Protein AF-A0A087D5N9-F1 (afdb_monomer_lite)

Structure (mmCIF, N/CA/C/O backbone):
data_AF-A0A087D5N9-F1
#
_entry.id   AF-A0A087D5N9-F1
#
loop_
_atom_site.group_PDB
_atom_site.id
_atom_site.type_symbol
_atom_site.label_atom_id
_atom_site.label_alt_id
_atom_site.label_comp_id
_atom_site.label_asym_id
_atom_site.label_entity_id
_atom_site.label_seq_id
_atom_site.pdbx_PDB_ins_code
_atom_site.Cartn_x
_atom_site.Cartn_y
_atom_site.Cartn_z
_atom_site.occupancy
_atom_site.B_iso_or_equiv
_atom_site.auth_seq_id
_atom_site.auth_comp_id
_atom_site.auth_asym_id
_atom_site.auth_atom_id
_atom_site.pdbx_PDB_model_num
ATOM 1 N N . MET A 1 1 ? -6.178 3.816 -23.932 1.00 36.22 1 MET A N 1
ATOM 2 C CA . MET A 1 1 ? -7.067 3.544 -22.787 1.00 36.22 1 MET A CA 1
ATOM 3 C C . MET A 1 1 ? -6.197 2.802 -21.803 1.00 36.22 1 MET A C 1
ATOM 5 O O . MET A 1 1 ? -5.592 1.831 -22.223 1.00 36.22 1 MET A O 1
ATOM 9 N N . LYS A 1 2 ? -5.957 3.367 -20.616 1.00 49.75 2 LYS A N 1
ATOM 10 C CA . LYS A 1 2 ? -5.198 2.691 -19.561 1.00 49.75 2 LYS A CA 1
ATOM 11 C C . LYS A 1 2 ? -6.262 1.937 -18.768 1.00 49.75 2 LYS A C 1
ATOM 13 O O . LYS A 1 2 ? -7.139 2.582 -18.196 1.00 49.75 2 LYS A O 1
ATOM 18 N N . ASP A 1 3 ? -6.325 0.629 -18.968 1.00 40.97 3 ASP A N 1
ATOM 19 C CA . ASP A 1 3 ? -7.389 -0.222 -18.446 1.00 40.97 3 ASP A CA 1
ATOM 20 C C . ASP A 1 3 ? -7.362 -0.211 -16.910 1.00 40.97 3 ASP A C 1
ATOM 22 O O . ASP A 1 3 ? -6.339 -0.503 -16.310 1.00 40.97 3 ASP A O 1
ATOM 26 N N . ALA A 1 4 ? -8.490 0.213 -16.330 1.00 48.97 4 ALA A N 1
ATOM 27 C CA . ALA A 1 4 ? -8.903 0.138 -14.926 1.00 48.97 4 ALA A CA 1
ATOM 28 C C . ALA A 1 4 ? -7.821 0.354 -13.843 1.00 48.97 4 ALA A C 1
ATOM 30 O O . ALA A 1 4 ? -7.164 -0.586 -13.408 1.00 48.97 4 ALA A O 1
ATOM 31 N N . ASP A 1 5 ? -7.760 1.593 -13.340 1.00 68.62 5 ASP A N 1
ATOM 32 C CA . ASP A 1 5 ? -7.255 1.971 -12.010 1.00 68.62 5 ASP A CA 1
ATOM 33 C C . ASP A 1 5 ? -7.629 0.882 -10.985 1.00 68.62 5 ASP A C 1
ATOM 35 O O . ASP A 1 5 ? -8.815 0.632 -10.744 1.00 68.62 5 ASP A O 1
ATOM 39 N N . PHE A 1 6 ? -6.642 0.136 -10.480 1.00 81.94 6 PHE A N 1
ATOM 40 C CA . PHE A 1 6 ? -6.904 -0.880 -9.469 1.00 81.94 6 PHE A CA 1
ATOM 41 C C . PHE A 1 6 ? -7.425 -0.201 -8.208 1.00 81.94 6 PHE A C 1
ATOM 43 O O . PHE A 1 6 ? -6.708 0.553 -7.556 1.00 81.94 6 PHE A O 1
ATOM 50 N N . ASP A 1 7 ? -8.665 -0.503 -7.842 1.00 86.62 7 ASP A N 1
ATOM 51 C CA . ASP A 1 7 ? -9.243 0.041 -6.626 1.00 86.62 7 ASP A CA 1
ATOM 52 C C . ASP A 1 7 ? -8.871 -0.826 -5.417 1.00 86.62 7 ASP A C 1
ATOM 54 O O . ASP A 1 7 ? -9.483 -1.869 -5.158 1.00 86.62 7 ASP A O 1
ATOM 58 N N . ILE A 1 8 ? -7.881 -0.365 -4.647 1.00 88.25 8 ILE A N 1
ATOM 59 C CA . ILE A 1 8 ? -7.439 -1.003 -3.399 1.00 88.25 8 ILE A CA 1
ATOM 60 C C . ILE A 1 8 ? -8.575 -1.145 -2.373 1.00 88.25 8 ILE A C 1
ATOM 62 O O . ILE A 1 8 ? -8.521 -2.029 -1.520 1.00 88.25 8 ILE A O 1
ATOM 66 N N . SER A 1 9 ? -9.639 -0.332 -2.460 1.00 88.06 9 SER A N 1
ATOM 67 C CA . SER A 1 9 ? -10.782 -0.435 -1.544 1.00 88.06 9 SER A CA 1
ATOM 68 C C . SER A 1 9 ? -11.509 -1.780 -1.644 1.00 88.06 9 SER A C 1
ATOM 70 O O . SER A 1 9 ? -12.128 -2.221 -0.677 1.00 88.06 9 SER A O 1
ATOM 72 N N . THR A 1 10 ? -11.357 -2.482 -2.772 1.00 88.81 10 THR A N 1
ATOM 73 C CA . THR A 1 10 ? -11.888 -3.837 -2.972 1.00 88.81 10 THR A CA 1
ATOM 74 C C . THR A 1 10 ? -11.212 -4.899 -2.101 1.00 88.81 10 THR A C 1
ATOM 76 O O . THR A 1 10 ? -11.769 -5.983 -1.939 1.00 88.81 10 THR A O 1
ATOM 79 N N . LEU A 1 11 ? -10.048 -4.595 -1.514 1.00 88.50 11 LEU A N 1
ATOM 80 C CA . LEU A 1 11 ? -9.295 -5.493 -0.631 1.00 88.50 11 LEU A CA 1
ATOM 81 C C . LEU A 1 11 ? -9.602 -5.312 0.865 1.00 88.50 11 LEU A C 1
ATOM 83 O O . LEU A 1 11 ? -9.014 -6.017 1.692 1.00 88.50 11 LEU A O 1
ATOM 87 N N . LEU A 1 12 ? -10.461 -4.355 1.227 1.00 88.75 12 LEU A N 1
ATOM 88 C CA . LEU A 1 12 ? -10.776 -4.053 2.622 1.00 88.75 12 LEU A CA 1
ATOM 89 C C . LEU A 1 12 ? -11.688 -5.116 3.242 1.00 88.75 12 LEU A C 1
ATOM 91 O O . LEU A 1 12 ? -12.748 -5.443 2.705 1.00 88.75 12 LEU A O 1
ATOM 95 N N . TYR A 1 13 ? -11.318 -5.577 4.434 1.00 87.00 13 TYR A N 1
ATOM 96 C CA . TYR A 1 13 ? -12.204 -6.298 5.340 1.00 87.00 13 TYR A CA 1
ATOM 97 C C . TYR A 1 13 ? -12.930 -5.347 6.300 1.00 87.00 13 TYR A C 1
ATOM 99 O O . TYR A 1 13 ? -12.611 -4.162 6.434 1.00 87.00 13 TYR A O 1
ATOM 107 N N . GLU A 1 14 ? -13.949 -5.876 6.983 1.00 83.38 14 GLU A N 1
ATOM 108 C CA . GLU A 1 14 ? -14.737 -5.114 7.951 1.00 83.38 14 GLU A CA 1
ATOM 109 C C . GLU A 1 14 ? -13.843 -4.554 9.070 1.00 83.38 14 GLU A C 1
ATOM 111 O O . GLU A 1 14 ? -13.179 -5.300 9.788 1.00 83.38 14 GLU A O 1
ATOM 116 N N . GLY A 1 15 ? -13.851 -3.227 9.222 1.00 83.81 15 GLY A N 1
ATOM 117 C CA . GLY A 1 15 ? -13.075 -2.521 10.244 1.00 83.81 15 GLY A CA 1
ATOM 118 C C . GLY A 1 15 ? -11.667 -2.097 9.822 1.00 83.81 15 GLY A C 1
ATOM 119 O O . GLY A 1 15 ? -10.965 -1.509 10.640 1.00 83.81 15 GLY A O 1
ATOM 120 N N . GLU A 1 16 ? -11.256 -2.345 8.578 1.00 89.50 16 GLU A N 1
ATOM 121 C CA . GLU A 1 16 ? -9.981 -1.864 8.036 1.00 89.50 16 GLU A CA 1
ATOM 122 C C . GLU A 1 16 ? -10.107 -0.485 7.375 1.00 89.50 16 GLU A C 1
ATOM 124 O O . GLU A 1 16 ? -11.195 -0.019 7.026 1.00 89.50 16 GLU A O 1
ATOM 129 N N . ALA A 1 17 ? -8.966 0.178 7.203 1.00 89.69 17 ALA A N 1
ATOM 130 C CA . ALA A 1 17 ? -8.850 1.472 6.551 1.00 89.69 17 ALA A CA 1
ATOM 131 C C . ALA A 1 17 ? -7.730 1.456 5.506 1.00 89.69 17 ALA A C 1
ATOM 133 O O . ALA A 1 17 ? -6.821 0.630 5.544 1.00 89.69 17 ALA A O 1
ATOM 134 N N . ILE A 1 18 ? -7.784 2.400 4.572 1.00 91.81 18 ILE A N 1
ATOM 135 C CA . ILE A 1 18 ? -6.686 2.652 3.635 1.00 91.81 18 ILE A CA 1
ATOM 136 C C . ILE A 1 18 ? -5.782 3.703 4.267 1.00 91.81 18 ILE A C 1
ATOM 138 O O . ILE A 1 18 ? -6.280 4.698 4.786 1.00 91.81 18 ILE A O 1
ATOM 142 N N . ALA A 1 19 ? -4.472 3.524 4.201 1.00 91.75 19 ALA A N 1
ATOM 143 C CA . ALA A 1 19 ? -3.507 4.561 4.521 1.00 91.75 19 ALA A CA 1
ATOM 144 C C . ALA A 1 19 ? -2.790 5.027 3.261 1.00 91.75 19 ALA A C 1
ATOM 146 O O . ALA A 1 19 ? -2.362 4.219 2.441 1.00 91.75 19 ALA A O 1
ATOM 147 N N . ASP A 1 20 ? -2.652 6.341 3.147 1.00 91.50 20 ASP A N 1
ATOM 148 C CA . ASP A 1 20 ? -1.904 7.013 2.100 1.00 91.50 20 ASP A CA 1
ATOM 149 C C . ASP A 1 20 ? -0.503 7.346 2.639 1.00 91.50 20 ASP A C 1
ATOM 151 O O . ASP A 1 20 ? -0.359 7.940 3.714 1.00 91.50 20 ASP A O 1
ATOM 155 N N . TYR A 1 21 ? 0.548 6.977 1.911 1.00 89.88 21 TYR A N 1
ATOM 156 C CA . TYR A 1 21 ? 1.932 7.211 2.315 1.00 89.88 21 TYR A CA 1
ATOM 157 C C . TYR A 1 21 ? 2.816 7.673 1.160 1.00 89.88 21 TYR A C 1
ATOM 159 O O . TYR A 1 21 ? 2.509 7.492 -0.016 1.00 89.88 21 TYR A O 1
ATOM 167 N N . THR A 1 22 ? 3.938 8.305 1.499 1.00 88.00 22 THR A N 1
ATOM 168 C CA . THR A 1 22 ? 4.900 8.835 0.522 1.00 88.00 22 THR A CA 1
ATOM 169 C C . THR A 1 22 ? 6.286 8.265 0.769 1.00 88.00 22 THR A C 1
ATOM 171 O O . THR A 1 22 ? 6.705 8.130 1.919 1.00 88.00 22 THR A O 1
ATOM 174 N N . LEU A 1 23 ? 7.033 7.969 -0.294 1.00 84.25 23 LEU A N 1
ATOM 175 C CA . LEU A 1 23 ? 8.400 7.445 -0.207 1.00 84.25 23 LEU A CA 1
ATOM 176 C C . LEU A 1 23 ? 9.444 8.550 -0.419 1.00 84.25 23 LEU A C 1
ATOM 178 O O . LEU A 1 23 ? 9.178 9.567 -1.060 1.00 84.25 23 LEU A O 1
ATOM 182 N N . THR A 1 24 ? 10.644 8.367 0.130 1.00 78.75 24 THR A N 1
ATOM 183 C CA . THR A 1 24 ? 11.812 9.189 -0.200 1.00 78.75 24 THR A CA 1
ATOM 184 C C . THR A 1 24 ? 12.274 8.897 -1.624 1.00 78.75 24 THR A C 1
ATOM 186 O O . THR A 1 24 ? 12.411 7.733 -1.989 1.00 78.75 24 THR A O 1
ATOM 189 N N . GLY A 1 25 ? 12.644 9.942 -2.365 1.00 65.31 25 GLY A N 1
ATOM 190 C CA . GLY A 1 25 ? 13.211 9.825 -3.711 1.00 65.31 25 GLY A CA 1
ATOM 191 C C . GLY A 1 25 ? 12.226 10.277 -4.788 1.00 65.31 25 GLY A C 1
ATOM 192 O O . GLY A 1 25 ? 11.039 9.999 -4.718 1.00 65.31 25 GLY A O 1
ATOM 193 N N . MET A 1 26 ? 12.717 11.030 -5.777 1.00 53.66 26 MET A N 1
ATOM 194 C CA . MET A 1 26 ? 11.910 11.514 -6.913 1.00 53.66 26 MET A CA 1
ATOM 195 C C . MET A 1 26 ? 11.940 10.561 -8.123 1.00 53.66 26 MET A C 1
ATOM 197 O O . MET A 1 26 ? 11.297 10.839 -9.132 1.00 53.66 26 MET A O 1
ATOM 201 N N . GLY A 1 27 ? 12.731 9.483 -8.060 1.00 49.84 27 GLY A N 1
ATOM 202 C CA . GLY A 1 27 ? 13.115 8.684 -9.231 1.00 49.84 27 GLY A CA 1
ATOM 203 C C . GLY A 1 27 ? 12.109 7.617 -9.662 1.00 49.84 27 GLY A C 1
ATOM 204 O O . GLY A 1 27 ? 12.103 7.234 -10.827 1.00 49.84 27 GLY A O 1
ATOM 205 N N . THR A 1 28 ? 11.241 7.162 -8.758 1.00 54.84 28 THR A N 1
ATOM 206 C CA . THR A 1 28 ? 10.391 5.980 -8.970 1.00 54.84 28 THR A CA 1
ATOM 207 C C . THR A 1 28 ? 8.936 6.245 -8.630 1.00 54.84 28 THR A C 1
ATOM 209 O O . THR A 1 28 ? 8.217 5.317 -8.309 1.00 54.84 28 THR A O 1
ATOM 212 N N . ASN A 1 29 ? 8.453 7.488 -8.714 1.00 57.94 29 ASN A N 1
ATOM 213 C CA . ASN A 1 29 ? 7.061 7.784 -8.360 1.00 57.94 29 ASN A CA 1
ATOM 214 C C . ASN A 1 29 ? 6.024 7.061 -9.247 1.00 57.94 29 ASN A C 1
ATOM 216 O O . ASN A 1 29 ? 4.851 7.319 -9.065 1.00 57.94 29 ASN A O 1
ATOM 220 N N . TRP A 1 30 ? 6.422 6.236 -10.233 1.00 61.97 30 TRP A N 1
ATOM 221 C CA . TRP A 1 30 ? 5.581 5.373 -11.091 1.00 61.97 30 TRP A CA 1
ATOM 222 C C . TRP A 1 30 ? 4.238 5.986 -11.552 1.00 61.97 30 TRP A C 1
ATOM 224 O O . TRP A 1 30 ? 3.285 5.281 -11.858 1.00 61.97 30 TRP A O 1
ATOM 234 N N . GLY A 1 31 ? 4.157 7.318 -11.650 1.00 53.06 31 GLY A N 1
ATOM 235 C CA . GLY A 1 31 ? 2.935 8.057 -11.979 1.00 53.06 31 GLY A CA 1
ATOM 236 C C . GLY A 1 31 ? 2.083 8.558 -10.799 1.00 53.06 31 GLY A C 1
ATOM 237 O O . GLY A 1 31 ? 1.209 9.385 -11.055 1.00 53.06 31 GLY A O 1
ATOM 238 N N . SER A 1 32 ? 2.346 8.169 -9.546 1.00 58.28 32 SER A N 1
ATOM 239 C CA . SER A 1 32 ? 1.655 8.658 -8.345 1.00 58.28 32 SER A CA 1
ATOM 240 C C . SER A 1 32 ? 2.604 9.273 -7.296 1.00 58.28 32 SER A C 1
ATOM 242 O O . SER A 1 32 ? 3.570 8.648 -6.867 1.00 58.28 32 SER A O 1
ATOM 244 N N . PRO A 1 33 ? 2.344 10.504 -6.814 1.00 70.38 33 PRO A N 1
ATOM 245 C CA . PRO A 1 33 ? 3.103 11.090 -5.707 1.00 70.38 33 PRO A CA 1
ATOM 246 C C . PRO A 1 33 ? 2.771 10.462 -4.341 1.00 70.38 33 PRO A C 1
ATOM 248 O O . PRO A 1 33 ? 3.424 10.800 -3.355 1.00 70.38 33 PRO A O 1
ATOM 251 N N . VAL A 1 34 ? 1.737 9.615 -4.272 1.00 84.62 34 VAL A N 1
ATOM 252 C CA . VAL A 1 34 ? 1.192 9.018 -3.047 1.00 84.62 34 VAL A CA 1
ATOM 253 C C . VAL A 1 34 ? 0.838 7.556 -3.316 1.00 84.62 34 VAL A C 1
ATOM 255 O O . VAL A 1 34 ? 0.152 7.255 -4.291 1.00 84.62 34 VAL A O 1
ATOM 258 N N . TYR A 1 35 ? 1.280 6.672 -2.432 1.00 88.88 35 TYR A N 1
ATOM 259 C CA . TYR A 1 35 ? 1.004 5.240 -2.458 1.00 88.88 35 TYR A CA 1
ATOM 260 C C . TYR A 1 35 ? 0.030 4.855 -1.353 1.00 88.88 35 TYR A C 1
ATOM 262 O O . TYR A 1 35 ? -0.219 5.641 -0.438 1.00 88.88 35 TYR A O 1
ATOM 270 N N . GLN A 1 36 ? -0.535 3.657 -1.446 1.00 91.19 36 GLN A N 1
ATOM 271 C CA . GLN A 1 36 ? -1.642 3.222 -0.611 1.00 91.19 36 GLN A CA 1
ATOM 272 C C . GLN A 1 36 ? -1.426 1.804 -0.088 1.00 91.19 36 GLN A C 1
ATOM 274 O O . GLN A 1 36 ? -0.971 0.929 -0.818 1.00 91.19 36 GLN A O 1
ATOM 279 N N . CYS A 1 37 ? -1.799 1.560 1.166 1.00 92.69 37 CYS A N 1
ATOM 280 C CA . CYS A 1 37 ? -1.890 0.217 1.739 1.00 92.69 37 CYS A CA 1
ATOM 281 C C . CYS A 1 37 ? -3.137 0.081 2.616 1.00 92.69 37 CYS A C 1
ATOM 283 O O . CYS A 1 37 ? -3.719 1.073 3.054 1.00 92.69 37 CYS A O 1
ATOM 285 N N . VAL A 1 38 ? -3.541 -1.154 2.890 1.00 92.69 38 VAL A N 1
ATOM 286 C CA . VAL A 1 38 ? -4.582 -1.474 3.866 1.00 92.69 38 VAL A CA 1
ATOM 287 C C . VAL A 1 38 ? -3.949 -1.544 5.253 1.00 92.69 38 VAL A C 1
ATOM 289 O O . VAL A 1 38 ? -2.894 -2.143 5.431 1.00 92.69 38 VAL A O 1
ATOM 292 N N . THR A 1 39 ? -4.581 -0.921 6.242 1.00 92.50 39 THR A N 1
ATOM 293 C CA . THR A 1 39 ? -4.148 -0.928 7.641 1.00 92.50 39 THR A CA 1
ATOM 294 C C . THR A 1 39 ? -5.341 -1.062 8.584 1.00 92.50 39 THR A C 1
ATOM 296 O O . THR A 1 39 ? -6.499 -0.879 8.201 1.00 92.50 39 THR A O 1
ATOM 299 N N . GLN A 1 40 ? -5.057 -1.351 9.849 1.00 89.00 40 GLN A N 1
ATOM 300 C CA . GLN A 1 40 ? -6.045 -1.268 10.917 1.00 89.00 40 GLN A CA 1
ATOM 301 C C . GLN A 1 40 ? -6.075 0.149 11.508 1.00 89.00 40 GLN A C 1
ATOM 303 O O . GLN A 1 40 ? -5.010 0.747 11.687 1.00 89.00 40 GLN A O 1
ATOM 308 N N . PRO A 1 41 ? -7.260 0.679 11.864 1.00 84.69 41 PRO A N 1
ATOM 309 C CA . PRO A 1 41 ? -7.380 2.002 12.463 1.00 84.69 41 PRO A CA 1
ATOM 310 C C . PRO A 1 41 ? -6.539 2.146 13.738 1.00 84.69 41 PRO A C 1
ATOM 312 O O . PRO A 1 41 ? -6.739 1.408 14.707 1.00 84.69 41 PRO A O 1
ATOM 315 N N . GLY A 1 42 ? -5.619 3.111 13.754 1.00 81.94 42 GLY A N 1
ATOM 316 C CA . GLY A 1 42 ? -4.716 3.365 14.880 1.00 81.94 42 GLY A CA 1
ATOM 317 C C . GLY A 1 42 ? -3.556 2.374 15.022 1.00 81.94 42 GLY A C 1
ATOM 318 O O . GLY A 1 42 ? -2.867 2.399 16.046 1.00 81.94 42 GLY A O 1
ATOM 319 N N . SER A 1 43 ? -3.333 1.508 14.030 1.00 83.50 43 SER A N 1
ATOM 320 C CA . SER A 1 43 ? -2.165 0.628 13.993 1.00 83.50 43 SER A CA 1
ATOM 321 C C . SER A 1 43 ? -0.907 1.400 13.607 1.00 83.50 43 SER A C 1
ATOM 323 O O . SER A 1 43 ? -0.887 2.162 12.642 1.00 83.50 43 SER A O 1
ATOM 325 N N . THR A 1 44 ? 0.174 1.171 14.349 1.00 85.44 44 THR A N 1
ATOM 326 C CA . THR A 1 44 ? 1.498 1.745 14.059 1.00 85.44 44 THR A CA 1
ATOM 327 C C . THR A 1 44 ? 2.407 0.786 13.294 1.00 85.44 44 THR A C 1
ATOM 329 O O . THR A 1 44 ? 3.528 1.148 12.934 1.00 85.44 44 THR A O 1
ATOM 332 N N . ASP A 1 45 ? 1.942 -0.435 13.041 1.00 90.25 45 ASP A N 1
ATOM 333 C CA . ASP A 1 45 ? 2.707 -1.513 12.421 1.00 90.25 45 ASP A CA 1
ATOM 334 C C . ASP A 1 45 ? 2.639 -1.423 10.889 1.00 90.25 45 ASP A C 1
ATOM 336 O O . ASP A 1 45 ? 2.079 -2.276 10.203 1.00 90.25 45 ASP A O 1
ATOM 340 N N . ILE A 1 46 ? 3.235 -0.354 10.349 1.00 90.94 46 ILE A N 1
ATOM 341 C CA . ILE A 1 46 ? 3.236 -0.036 8.910 1.00 90.94 46 ILE A CA 1
ATOM 342 C C . ILE A 1 46 ? 3.836 -1.179 8.081 1.00 90.94 46 ILE A C 1
ATOM 344 O O . ILE A 1 46 ? 3.338 -1.488 7.007 1.00 90.94 46 ILE A O 1
ATOM 348 N N . HIS A 1 47 ? 4.894 -1.824 8.578 1.00 90.62 47 HIS A N 1
ATOM 349 C CA . HIS A 1 47 ? 5.550 -2.928 7.869 1.00 90.62 47 HIS A CA 1
ATOM 350 C C . HIS A 1 47 ? 4.601 -4.122 7.682 1.00 90.62 47 HIS A C 1
ATOM 352 O O . HIS A 1 47 ? 4.414 -4.577 6.558 1.00 90.62 47 HIS A O 1
ATOM 358 N N . SER A 1 48 ? 3.881 -4.513 8.739 1.00 91.94 48 SER A N 1
ATOM 359 C CA . SER A 1 48 ? 2.879 -5.581 8.660 1.00 91.94 48 SER A CA 1
ATOM 360 C C . SER A 1 48 ? 1.713 -5.208 7.739 1.00 91.94 48 SER A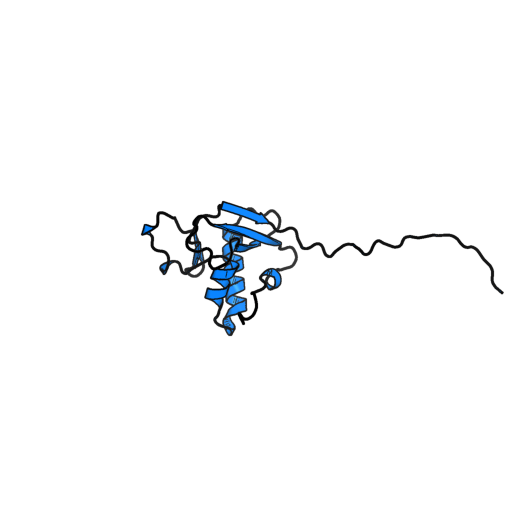 C 1
ATOM 362 O O . SER A 1 48 ? 1.264 -6.046 6.962 1.00 91.94 48 SER A O 1
ATOM 364 N N . ALA A 1 49 ? 1.258 -3.950 7.771 1.00 92.19 49 ALA A N 1
ATOM 365 C CA . ALA A 1 49 ? 0.218 -3.445 6.871 1.00 92.19 49 ALA A CA 1
ATOM 366 C C . ALA A 1 49 ? 0.627 -3.544 5.387 1.00 92.19 49 ALA A C 1
ATOM 368 O O . ALA A 1 49 ? -0.181 -3.915 4.532 1.00 92.19 49 ALA A O 1
ATOM 369 N N . LEU A 1 50 ? 1.893 -3.257 5.070 1.00 92.56 50 LEU A N 1
ATOM 370 C CA . LEU A 1 50 ? 2.424 -3.385 3.713 1.00 92.56 50 LEU A CA 1
ATOM 371 C C . LEU A 1 50 ? 2.483 -4.847 3.263 1.00 92.56 50 LEU A C 1
ATOM 373 O O . LEU A 1 50 ? 1.976 -5.160 2.191 1.00 92.56 50 LEU A O 1
ATOM 377 N N . GLU A 1 51 ? 3.045 -5.746 4.069 1.00 94.19 51 GLU A N 1
ATOM 378 C CA . GLU A 1 51 ? 3.150 -7.174 3.721 1.00 94.19 51 GLU A CA 1
ATOM 379 C C . GLU A 1 51 ? 1.773 -7.826 3.533 1.00 94.19 51 GLU A C 1
ATOM 381 O O . GLU A 1 51 ? 1.529 -8.516 2.541 1.00 94.19 51 GLU A O 1
ATOM 386 N N . GLU A 1 52 ? 0.832 -7.530 4.431 1.00 93.62 52 GLU A N 1
ATOM 387 C CA . GLU A 1 52 ? -0.560 -7.971 4.319 1.00 93.62 52 GLU A CA 1
ATOM 388 C C . GLU A 1 52 ? -1.202 -7.484 3.014 1.00 93.62 52 GLU A C 1
ATOM 390 O O . GLU A 1 52 ? -1.819 -8.264 2.284 1.00 93.62 52 GLU A O 1
ATOM 395 N N . THR A 1 53 ? -1.046 -6.196 2.693 1.00 93.50 53 THR A N 1
ATOM 396 C CA . THR A 1 53 ? -1.612 -5.615 1.468 1.00 93.50 53 THR A CA 1
ATOM 397 C C . THR A 1 53 ? -0.987 -6.239 0.221 1.00 93.50 53 THR A C 1
ATOM 399 O O . THR A 1 53 ? -1.702 -6.567 -0.726 1.00 93.50 53 THR A O 1
ATOM 402 N N . LEU A 1 54 ? 0.327 -6.465 0.237 1.00 94.25 54 LEU A N 1
ATOM 403 C CA . LEU A 1 54 ? 1.063 -7.088 -0.857 1.00 94.25 54 LEU A CA 1
ATOM 404 C C . LEU A 1 54 ? 0.515 -8.483 -1.169 1.00 94.25 54 LEU A C 1
ATOM 406 O O . LEU A 1 54 ? 0.197 -8.777 -2.322 1.00 94.25 54 LEU A O 1
ATOM 410 N N . HIS A 1 55 ? 0.336 -9.322 -0.147 1.00 93.81 55 HIS A N 1
ATOM 411 C CA . HIS A 1 55 ? -0.238 -10.656 -0.325 1.00 93.81 55 HIS A CA 1
ATOM 412 C C . HIS A 1 55 ? -1.655 -10.603 -0.905 1.00 93.81 55 HIS A C 1
ATOM 414 O O . HIS A 1 55 ? -1.974 -11.384 -1.801 1.00 93.81 55 HIS A O 1
ATOM 420 N N . ARG A 1 56 ? -2.487 -9.654 -0.460 1.00 93.19 56 ARG A N 1
ATOM 421 C CA . ARG A 1 56 ? -3.864 -9.495 -0.958 1.00 93.19 56 ARG A CA 1
ATOM 422 C C . ARG A 1 56 ? -3.922 -9.043 -2.415 1.00 93.19 56 ARG A C 1
ATOM 424 O O . ARG A 1 56 ? -4.742 -9.562 -3.166 1.00 93.19 56 ARG A O 1
ATOM 431 N N . ILE A 1 57 ? -3.065 -8.107 -2.831 1.00 92.25 57 ILE A N 1
ATOM 432 C CA . ILE A 1 57 ? -3.000 -7.667 -4.234 1.00 92.25 57 ILE A CA 1
ATOM 433 C C . ILE A 1 57 ? -2.569 -8.827 -5.132 1.00 92.25 57 ILE A C 1
ATOM 435 O O . ILE A 1 57 ? -3.194 -9.056 -6.166 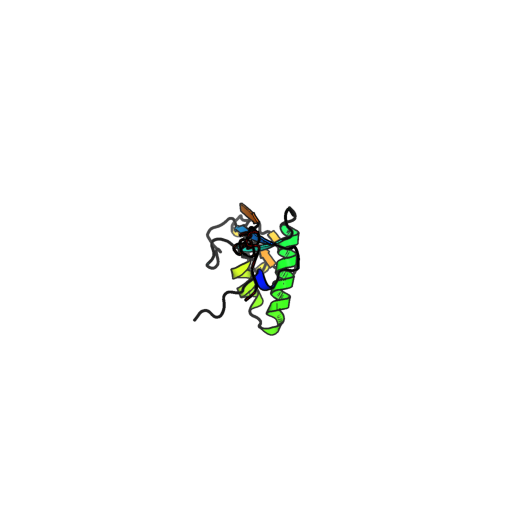1.00 92.25 57 ILE A O 1
ATOM 439 N N . ILE A 1 58 ? -1.538 -9.579 -4.735 1.00 91.88 58 ILE A N 1
ATOM 440 C CA . ILE A 1 58 ? -1.050 -10.727 -5.512 1.00 91.88 58 ILE A CA 1
ATOM 441 C C . ILE A 1 58 ? -2.131 -11.797 -5.639 1.00 91.88 58 ILE A C 1
ATOM 443 O O . ILE A 1 58 ? -2.356 -12.290 -6.741 1.00 91.88 58 ILE A O 1
ATOM 447 N N . ASP A 1 59 ? -2.824 -12.126 -4.548 1.00 92.12 59 ASP A N 1
ATOM 448 C CA . ASP A 1 59 ? -3.925 -13.092 -4.564 1.00 92.12 59 ASP A CA 1
ATOM 449 C C . ASP A 1 59 ? -5.065 -12.624 -5.486 1.00 92.12 59 ASP A C 1
ATOM 451 O O . ASP A 1 59 ? -5.496 -13.362 -6.369 1.00 92.12 59 ASP A O 1
ATOM 455 N N . ALA A 1 60 ? -5.463 -11.350 -5.392 1.00 90.00 60 ALA A N 1
ATOM 456 C CA . ALA A 1 60 ? -6.501 -10.765 -6.244 1.00 90.00 60 ALA A CA 1
ATOM 457 C C . ALA A 1 60 ? -6.108 -10.658 -7.731 1.00 90.00 60 ALA A C 1
ATOM 459 O O . ALA A 1 60 ? -6.979 -10.512 -8.593 1.00 90.00 60 ALA A O 1
ATOM 460 N N . ARG A 1 61 ? -4.808 -10.685 -8.044 1.00 89.06 61 ARG A N 1
ATOM 461 C CA . ARG A 1 61 ? -4.262 -10.564 -9.406 1.00 89.06 61 ARG A CA 1
ATOM 462 C C . ARG A 1 61 ? -3.646 -11.846 -9.950 1.00 89.06 61 ARG A C 1
ATOM 464 O O . ARG A 1 61 ? -3.136 -11.834 -11.073 1.00 89.06 61 ARG A O 1
ATOM 471 N N . ILE A 1 62 ? -3.743 -12.953 -9.215 1.00 87.69 62 ILE A N 1
ATOM 472 C CA . ILE A 1 62 ? -3.112 -14.224 -9.581 1.00 87.69 62 ILE A CA 1
ATOM 473 C C . ILE A 1 62 ? -3.575 -14.741 -10.952 1.00 87.69 62 ILE A C 1
ATOM 475 O O . ILE A 1 62 ? -2.776 -15.294 -11.705 1.00 87.69 62 ILE A O 1
ATOM 479 N N . ASP A 1 63 ? -4.841 -14.498 -11.303 1.00 87.56 63 ASP A N 1
ATOM 480 C CA . ASP A 1 63 ? -5.452 -14.947 -12.559 1.00 87.56 63 ASP A CA 1
ATOM 481 C C . ASP A 1 63 ? -5.220 -13.990 -13.741 1.00 87.56 63 ASP A C 1
ATOM 483 O O . ASP A 1 63 ? -5.409 -14.375 -14.898 1.00 87.56 63 ASP A O 1
ATOM 487 N N . THR A 1 64 ? -4.816 -12.748 -13.471 1.00 85.69 64 THR A N 1
ATOM 488 C CA . THR A 1 64 ? -4.703 -11.690 -14.488 1.00 85.69 64 THR A CA 1
ATOM 489 C C . THR A 1 64 ? -3.247 -11.446 -14.899 1.00 85.69 64 THR A C 1
ATOM 491 O O . THR A 1 64 ? -2.976 -11.147 -16.062 1.00 85.69 64 THR A O 1
ATOM 494 N N . GLY A 1 65 ? -2.295 -11.658 -13.983 1.00 83.44 65 GLY A N 1
ATOM 495 C CA . GLY A 1 65 ? -0.858 -11.580 -14.268 1.00 83.44 65 GLY A CA 1
ATOM 496 C C . GLY A 1 65 ? -0.275 -10.162 -14.339 1.00 83.44 65 GLY A C 1
ATOM 497 O O . GLY A 1 65 ? 0.889 -10.023 -14.696 1.00 83.44 65 GLY A O 1
ATOM 498 N N . ASP A 1 66 ? -1.045 -9.131 -13.981 1.00 88.62 66 ASP A N 1
ATOM 499 C CA . ASP A 1 66 ? -0.638 -7.717 -13.846 1.00 88.62 66 ASP A CA 1
ATOM 500 C C . ASP A 1 66 ? -0.268 -7.334 -12.399 1.00 88.62 66 ASP A C 1
ATOM 502 O O . ASP A 1 66 ? -0.225 -6.156 -12.051 1.00 88.62 66 ASP A O 1
ATOM 506 N N . ALA A 1 67 ? -0.021 -8.319 -11.527 1.00 89.00 67 ALA A N 1
ATOM 507 C CA . ALA A 1 67 ? 0.223 -8.082 -10.104 1.00 89.00 67 ALA A CA 1
ATOM 508 C C . ALA A 1 67 ? 1.408 -7.135 -9.856 1.00 89.00 67 ALA A C 1
ATOM 510 O O . ALA A 1 67 ? 1.281 -6.219 -9.051 1.00 89.00 67 ALA A O 1
ATOM 511 N N . ASP A 1 68 ? 2.536 -7.322 -10.552 1.00 88.50 68 ASP A N 1
ATOM 512 C CA . ASP A 1 68 ? 3.720 -6.464 -10.406 1.00 88.50 68 ASP A CA 1
ATOM 513 C C . ASP A 1 68 ? 3.428 -5.001 -10.795 1.00 88.50 68 ASP A C 1
ATOM 515 O O . ASP A 1 68 ? 3.833 -4.090 -10.074 1.00 88.50 68 ASP A O 1
ATOM 519 N N . ASP A 1 69 ? 2.690 -4.770 -11.887 1.00 87.62 69 ASP A N 1
ATOM 520 C CA . ASP A 1 69 ? 2.303 -3.423 -12.324 1.00 87.62 69 ASP A CA 1
ATOM 521 C C . ASP A 1 69 ? 1.374 -2.758 -11.297 1.00 87.62 69 ASP A C 1
ATOM 523 O O . ASP A 1 69 ? 1.623 -1.634 -10.863 1.00 87.62 69 ASP A O 1
ATOM 527 N N . VAL A 1 70 ? 0.349 -3.476 -10.829 1.00 88.88 70 VAL A N 1
ATOM 528 C CA . VAL A 1 70 ? -0.593 -2.968 -9.820 1.00 88.88 70 VAL A CA 1
ATOM 529 C C . VAL A 1 70 ? 0.098 -2.684 -8.492 1.00 88.88 70 VAL A C 1
ATOM 531 O O . VAL A 1 70 ? -0.193 -1.674 -7.851 1.00 88.88 70 VAL A O 1
ATOM 534 N N . LEU A 1 71 ? 1.022 -3.545 -8.075 1.00 89.44 71 LEU A N 1
ATOM 535 C CA . LEU A 1 71 ? 1.828 -3.359 -6.873 1.00 89.44 71 LEU A CA 1
ATOM 536 C C . LEU A 1 71 ? 2.704 -2.104 -6.975 1.00 89.44 71 LEU A C 1
ATOM 538 O O . LEU A 1 71 ? 2.737 -1.300 -6.038 1.00 89.44 71 LEU A O 1
ATOM 542 N N . ALA A 1 72 ? 3.370 -1.899 -8.112 1.00 87.19 72 ALA A N 1
ATOM 543 C CA . ALA A 1 72 ? 4.187 -0.715 -8.347 1.00 87.19 72 ALA A CA 1
ATOM 544 C C . ALA A 1 72 ? 3.344 0.570 -8.381 1.00 87.19 72 ALA A C 1
ATOM 546 O O . ALA A 1 72 ? 3.739 1.578 -7.796 1.00 87.19 72 ALA A O 1
ATOM 547 N N . GLU A 1 73 ? 2.167 0.542 -9.007 1.00 85.94 73 GLU A N 1
ATOM 548 C CA . GLU A 1 73 ? 1.287 1.712 -9.109 1.00 85.94 73 GLU A CA 1
ATOM 549 C C . GLU A 1 73 ? 0.570 2.039 -7.791 1.00 85.94 73 GLU A C 1
ATOM 551 O O . GLU A 1 73 ? 0.438 3.208 -7.433 1.00 85.94 73 GLU A O 1
ATOM 556 N N . THR A 1 74 ? 0.138 1.017 -7.051 1.00 88.19 74 THR A N 1
ATOM 557 C CA . THR A 1 74 ? -0.655 1.185 -5.824 1.00 88.19 74 THR A CA 1
ATOM 558 C C . THR A 1 74 ? 0.238 1.427 -4.616 1.00 88.19 74 THR A C 1
ATOM 560 O O . THR A 1 74 ? 0.006 2.357 -3.849 1.00 88.19 74 THR A O 1
ATOM 563 N N . MET A 1 75 ? 1.272 0.602 -4.440 1.00 89.31 75 MET A N 1
ATOM 564 C CA . MET A 1 75 ? 2.112 0.589 -3.239 1.00 89.31 75 MET A CA 1
ATOM 565 C C . MET A 1 75 ? 3.516 1.162 -3.472 1.00 89.31 75 MET A C 1
ATOM 567 O O . MET A 1 75 ? 4.255 1.402 -2.514 1.00 89.31 75 MET A O 1
ATOM 571 N N . GLY A 1 76 ? 3.935 1.349 -4.724 1.00 87.50 76 GLY A N 1
ATOM 572 C CA . GLY A 1 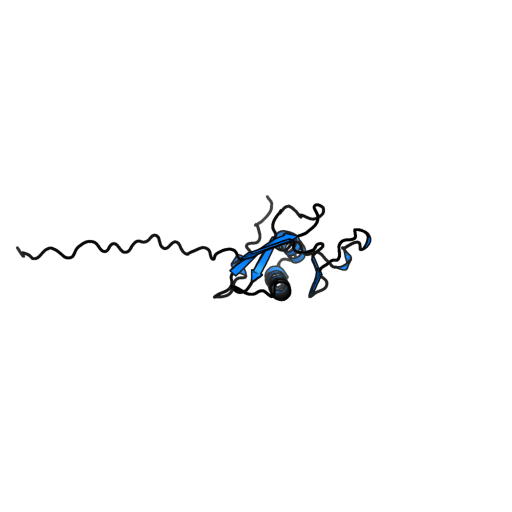76 ? 5.306 1.766 -5.023 1.00 87.50 76 GLY A CA 1
ATOM 573 C C . GLY A 1 76 ? 6.347 0.692 -4.716 1.00 87.50 76 GLY A C 1
ATOM 574 O O . GLY A 1 76 ? 7.526 1.018 -4.578 1.00 87.50 76 GLY A O 1
ATOM 575 N N . VAL A 1 77 ? 5.933 -0.573 -4.572 1.00 88.88 77 VAL A N 1
ATOM 576 C CA . VAL A 1 77 ? 6.853 -1.694 -4.341 1.00 88.88 77 VAL A CA 1
ATOM 577 C C . VAL A 1 77 ? 7.420 -2.184 -5.668 1.00 88.88 77 VAL A C 1
ATOM 579 O O . VAL A 1 77 ? 6.747 -2.177 -6.696 1.00 88.88 77 VAL A O 1
ATOM 582 N N . VAL A 1 78 ? 8.670 -2.628 -5.644 1.00 87.75 78 VAL A N 1
ATOM 583 C CA . VAL A 1 78 ? 9.362 -3.204 -6.802 1.00 87.75 78 VAL A CA 1
ATOM 584 C C . VAL A 1 78 ? 10.025 -4.514 -6.397 1.00 87.75 78 VAL A C 1
ATOM 586 O O . VAL A 1 78 ? 10.114 -4.830 -5.211 1.00 87.75 78 VAL A O 1
ATOM 589 N N . ARG A 1 79 ? 10.510 -5.298 -7.361 1.00 89.00 79 ARG A N 1
ATOM 590 C CA . ARG A 1 79 ? 11.314 -6.487 -7.047 1.00 89.00 79 ARG A CA 1
ATOM 591 C C . ARG A 1 79 ? 12.604 -6.067 -6.350 1.00 89.00 79 ARG A C 1
ATOM 593 O O . ARG A 1 79 ? 13.293 -5.181 -6.852 1.00 89.00 79 ARG A O 1
ATOM 600 N N . ALA A 1 80 ? 12.952 -6.717 -5.244 1.00 85.19 80 ALA A N 1
ATOM 601 C CA . ALA A 1 80 ? 14.161 -6.403 -4.484 1.00 85.19 80 ALA A CA 1
ATOM 602 C C . ALA A 1 80 ? 15.422 -6.486 -5.367 1.00 85.19 80 ALA A C 1
ATOM 604 O O . ALA A 1 80 ? 16.273 -5.605 -5.313 1.00 85.19 80 ALA A O 1
ATOM 605 N N . ASP A 1 81 ? 15.480 -7.464 -6.278 1.00 83.75 81 ASP A N 1
ATOM 606 C CA . ASP A 1 81 ? 16.572 -7.625 -7.251 1.00 83.75 81 ASP A CA 1
ATOM 607 C C . ASP A 1 81 ? 16.680 -6.494 -8.291 1.00 83.75 81 ASP A C 1
ATOM 609 O O . ASP A 1 81 ? 17.681 -6.405 -8.999 1.00 83.75 81 ASP A O 1
ATOM 613 N N . SER A 1 82 ? 15.652 -5.650 -8.428 1.00 79.81 82 SER A N 1
ATOM 614 C CA . SER A 1 82 ? 15.652 -4.507 -9.355 1.00 79.81 82 SER A CA 1
ATOM 615 C C . SER A 1 82 ? 16.185 -3.214 -8.735 1.00 79.81 82 SER A C 1
ATOM 617 O O . SER A 1 82 ? 16.360 -2.229 -9.449 1.00 79.81 82 SER A O 1
ATOM 619 N N . ILE A 1 83 ? 16.434 -3.200 -7.422 1.00 76.06 83 ILE A N 1
ATOM 620 C CA . ILE A 1 83 ? 16.927 -2.023 -6.710 1.00 76.06 83 ILE A CA 1
ATOM 621 C C . ILE A 1 83 ? 18.454 -2.028 -6.750 1.00 76.06 83 ILE A C 1
ATOM 623 O O . ILE A 1 83 ? 19.110 -2.857 -6.118 1.00 76.06 83 ILE A O 1
ATOM 627 N N . ASP A 1 84 ? 19.031 -1.070 -7.473 1.00 70.12 84 ASP A N 1
ATOM 628 C CA . ASP A 1 84 ? 20.471 -0.839 -7.457 1.00 70.12 84 ASP A CA 1
ATOM 629 C C . ASP A 1 84 ? 20.901 -0.247 -6.105 1.00 70.12 84 ASP A C 1
ATOM 631 O O . ASP A 1 84 ? 20.541 0.873 -5.740 1.00 70.12 84 ASP A O 1
ATOM 635 N N . ALA A 1 85 ? 21.731 -0.988 -5.367 1.00 59.12 85 ALA A N 1
ATOM 636 C CA . ALA A 1 85 ? 22.249 -0.591 -4.051 1.00 59.12 85 ALA A CA 1
ATOM 637 C C . ALA A 1 85 ? 23.132 0.682 -4.071 1.00 59.12 85 ALA A C 1
ATOM 639 O O . ALA A 1 85 ? 23.480 1.218 -3.018 1.00 59.12 85 ALA A O 1
ATOM 640 N N . GLU A 1 86 ? 23.501 1.165 -5.259 1.00 59.31 86 GLU A N 1
ATOM 641 C CA . GLU A 1 86 ? 24.403 2.301 -5.474 1.00 59.31 86 GLU A CA 1
ATOM 642 C C . GLU A 1 86 ? 23.732 3.666 -5.223 1.00 59.31 86 GLU A C 1
ATOM 644 O O . GLU A 1 86 ? 24.432 4.669 -5.082 1.00 59.31 86 GLU A O 1
ATOM 649 N N . ASP A 1 87 ? 22.397 3.727 -5.129 1.00 61.16 87 ASP A N 1
ATOM 650 C CA . ASP A 1 87 ? 21.658 4.998 -5.015 1.00 61.16 87 ASP A CA 1
ATOM 651 C C . ASP A 1 87 ? 21.653 5.581 -3.584 1.00 61.16 87 ASP A C 1
ATOM 653 O O . ASP A 1 87 ? 21.052 6.619 -3.308 1.00 61.16 87 ASP A O 1
ATOM 657 N N . GLY A 1 88 ? 22.332 4.921 -2.634 1.00 60.56 88 GLY A N 1
ATOM 658 C CA . GLY A 1 88 ? 22.445 5.371 -1.240 1.00 60.56 88 GLY A CA 1
ATOM 659 C C . GLY A 1 88 ? 21.122 5.369 -0.462 1.00 60.56 88 GLY A C 1
ATOM 660 O O . GLY A 1 88 ? 21.082 5.820 0.684 1.00 60.56 88 GLY A O 1
ATOM 661 N N . VAL A 1 89 ? 20.050 4.856 -1.068 1.00 64.38 89 VAL A N 1
ATOM 662 C CA . VAL A 1 89 ? 18.744 4.654 -0.447 1.00 64.38 89 VAL A CA 1
ATOM 663 C C . VAL A 1 89 ? 18.668 3.212 0.039 1.00 64.38 89 VAL A C 1
ATOM 665 O O . VAL A 1 89 ? 18.902 2.278 -0.721 1.00 64.38 89 VAL A O 1
ATOM 668 N N . THR A 1 90 ? 18.371 3.024 1.324 1.00 73.94 90 THR A N 1
ATOM 669 C CA . THR A 1 90 ? 18.171 1.690 1.896 1.00 73.94 90 THR A CA 1
ATOM 670 C C . THR A 1 90 ? 16.752 1.222 1.583 1.00 73.94 90 THR A C 1
ATOM 672 O O . THR A 1 90 ? 15.812 1.842 2.099 1.00 73.94 90 THR A O 1
ATOM 675 N N . PRO A 1 91 ? 16.574 0.172 0.765 1.00 81.25 91 PRO A N 1
ATOM 676 C CA . PRO A 1 91 ? 15.250 -0.361 0.501 1.00 81.25 91 PRO A CA 1
ATOM 677 C C . PRO A 1 91 ? 14.644 -0.966 1.769 1.00 81.25 91 PRO A C 1
ATOM 679 O O . PRO A 1 91 ? 15.364 -1.402 2.669 1.00 81.25 91 PRO A O 1
ATOM 682 N N . ILE A 1 92 ? 13.315 -0.970 1.845 1.00 87.50 92 ILE A N 1
ATOM 683 C CA . ILE A 1 92 ? 12.586 -1.686 2.898 1.00 87.50 92 ILE A CA 1
ATOM 684 C C . ILE A 1 92 ? 12.177 -3.030 2.314 1.00 87.50 92 ILE A C 1
ATOM 686 O O . ILE A 1 92 ? 11.303 -3.068 1.449 1.00 87.50 92 ILE A O 1
ATOM 690 N N . ASP A 1 93 ? 12.812 -4.102 2.778 1.00 89.31 93 ASP A N 1
ATOM 691 C CA . ASP A 1 93 ? 12.473 -5.464 2.375 1.00 89.31 93 ASP A CA 1
ATOM 692 C C . ASP A 1 93 ? 11.048 -5.828 2.819 1.00 89.31 93 ASP A C 1
ATOM 694 O O . ASP A 1 93 ? 10.646 -5.581 3.963 1.00 89.31 93 ASP A O 1
ATOM 698 N N . LEU A 1 94 ? 10.298 -6.414 1.891 1.00 89.56 94 LEU A N 1
ATOM 699 C CA . LEU A 1 94 ? 8.971 -6.983 2.091 1.00 89.56 94 LEU A CA 1
ATOM 700 C C . LEU A 1 94 ? 8.985 -8.462 1.681 1.00 89.56 94 LEU A C 1
ATOM 702 O O . LEU A 1 94 ? 9.929 -8.970 1.064 1.00 89.56 94 LEU A O 1
ATOM 706 N N . ASP A 1 95 ? 7.897 -9.154 1.994 1.00 91.31 95 ASP A N 1
ATOM 707 C CA . ASP A 1 95 ? 7.693 -10.539 1.592 1.00 91.31 95 ASP A CA 1
ATOM 708 C C . ASP A 1 95 ? 7.724 -10.759 0.062 1.00 91.31 95 ASP A C 1
ATOM 710 O O . ASP A 1 95 ? 7.577 -9.851 -0.761 1.00 91.31 95 ASP A O 1
ATOM 714 N N . LEU A 1 96 ? 7.930 -12.024 -0.330 1.00 88.81 96 LEU A N 1
ATOM 715 C CA . LEU A 1 96 ? 7.917 -12.510 -1.723 1.00 88.81 96 LEU A CA 1
ATOM 716 C C . LEU A 1 96 ? 8.971 -11.879 -2.657 1.00 88.81 96 LEU A C 1
ATOM 718 O O . LEU A 1 96 ? 8.860 -11.968 -3.886 1.00 88.81 96 LEU A O 1
ATOM 722 N N . GLY A 1 97 ? 10.029 -11.302 -2.082 1.00 90.19 97 GLY A N 1
ATOM 723 C CA . GLY A 1 97 ? 11.127 -10.689 -2.834 1.00 90.19 97 GLY A CA 1
ATOM 724 C C . GLY A 1 97 ? 10.763 -9.323 -3.413 1.00 90.19 97 GLY A C 1
ATOM 725 O O . GLY A 1 97 ? 11.317 -8.924 -4.440 1.00 90.19 97 GLY A O 1
ATOM 726 N N . TYR A 1 98 ? 9.814 -8.627 -2.790 1.00 91.06 98 TYR A N 1
ATOM 727 C CA . TYR A 1 98 ? 9.519 -7.230 -3.075 1.00 91.06 98 TYR A CA 1
ATOM 728 C C . TYR A 1 98 ? 10.177 -6.325 -2.042 1.00 91.06 98 TYR A C 1
ATOM 730 O O . TYR A 1 98 ? 10.488 -6.739 -0.931 1.00 91.06 98 TYR A O 1
ATOM 738 N N . ALA A 1 99 ? 10.388 -5.071 -2.410 1.00 90.12 99 ALA A N 1
ATOM 739 C CA . ALA A 1 99 ? 10.895 -4.063 -1.504 1.00 90.12 99 ALA A CA 1
ATOM 740 C C . ALA A 1 99 ? 10.394 -2.676 -1.907 1.00 90.12 99 ALA A C 1
ATOM 742 O O . ALA A 1 99 ? 10.097 -2.411 -3.077 1.00 90.12 99 ALA A O 1
ATOM 743 N N . LEU A 1 100 ? 10.321 -1.771 -0.933 1.00 88.31 100 LEU A N 1
ATOM 744 C CA . LEU A 1 100 ? 10.132 -0.355 -1.223 1.00 88.31 100 LEU A CA 1
ATOM 745 C C . LEU A 1 100 ? 11.481 0.256 -1.620 1.00 88.31 100 LEU A C 1
ATOM 747 O O . LEU A 1 100 ? 12.443 0.126 -0.860 1.00 88.31 100 LEU A O 1
ATOM 751 N N . PRO A 1 101 ? 11.561 0.980 -2.749 1.00 83.88 101 PRO A N 1
ATOM 752 C CA . PRO A 1 101 ? 12.794 1.617 -3.214 1.00 83.88 101 PRO A CA 1
ATOM 753 C C . PRO A 1 101 ? 13.204 2.837 -2.377 1.00 83.88 101 PRO A C 1
ATOM 755 O O . PRO A 1 101 ? 14.228 3.451 -2.656 1.00 83.88 101 PRO A O 1
ATOM 758 N N . GLY A 1 102 ? 12.414 3.213 -1.367 1.00 83.44 102 GLY A N 1
ATOM 759 C CA . GLY A 1 102 ? 12.675 4.354 -0.501 1.00 83.44 102 GLY A CA 1
ATOM 760 C C . GLY A 1 102 ? 12.036 4.218 0.874 1.00 83.44 102 GLY A C 1
ATOM 761 O O . GLY A 1 102 ? 11.162 3.383 1.098 1.00 83.44 102 GLY A O 1
ATOM 762 N N . ALA A 1 103 ? 12.468 5.071 1.800 1.00 84.62 103 ALA A N 1
ATOM 763 C CA . ALA A 1 103 ? 11.908 5.144 3.139 1.00 84.62 103 ALA A CA 1
ATOM 764 C C . ALA A 1 103 ? 10.559 5.872 3.136 1.00 84.62 103 ALA A C 1
ATOM 766 O O . ALA A 1 103 ? 10.356 6.836 2.399 1.00 84.62 103 ALA A O 1
ATOM 767 N N . ILE A 1 104 ? 9.647 5.458 4.009 1.00 87.69 104 ILE A N 1
ATOM 768 C CA . ILE A 1 104 ? 8.356 6.128 4.175 1.00 87.69 104 ILE A CA 1
ATOM 769 C C . ILE A 1 104 ? 8.576 7.462 4.897 1.00 87.69 104 ILE A C 1
ATOM 771 O O . ILE A 1 104 ? 9.159 7.516 5.978 1.00 87.69 104 ILE A O 1
ATOM 775 N N . THR A 1 105 ? 8.122 8.551 4.283 1.00 86.44 105 THR A N 1
ATOM 776 C CA . THR A 1 105 ? 8.286 9.934 4.774 1.00 86.44 105 THR A CA 1
ATOM 777 C C . THR A 1 105 ? 7.022 10.500 5.398 1.00 86.44 105 THR A C 1
ATOM 779 O O . THR A 1 105 ? 7.092 11.367 6.268 1.00 86.44 105 THR A O 1
ATOM 782 N N . SER A 1 106 ? 5.866 10.016 4.960 1.00 88.31 106 SER A N 1
ATOM 783 C CA . SER A 1 106 ? 4.560 10.351 5.505 1.00 88.31 106 SER A CA 1
ATOM 784 C C . SER A 1 106 ? 3.702 9.103 5.475 1.00 88.31 106 SER A C 1
ATOM 786 O O . SER A 1 106 ? 3.820 8.316 4.542 1.00 88.31 106 SER A O 1
ATOM 788 N N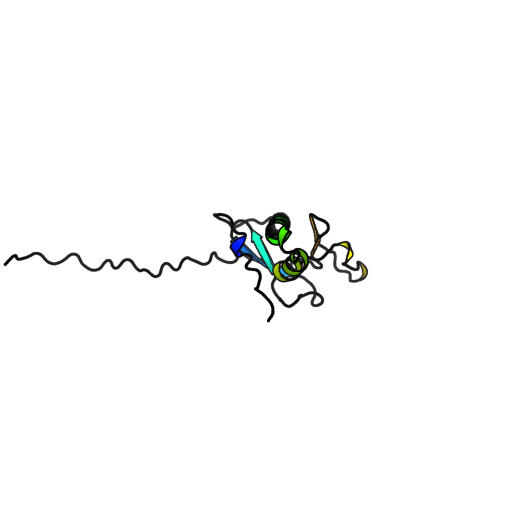 . PHE A 1 107 ? 2.857 8.936 6.482 1.00 90.25 107 PHE A N 1
ATOM 789 C CA . PHE A 1 107 ? 1.873 7.871 6.562 1.00 90.25 107 PHE A CA 1
ATOM 790 C C . PHE A 1 107 ? 0.629 8.464 7.209 1.00 90.25 107 PHE A C 1
ATOM 792 O O . PHE A 1 107 ? 0.687 8.949 8.341 1.00 90.25 107 PHE A O 1
ATOM 799 N N . THR A 1 108 ? -0.468 8.502 6.464 1.00 90.62 108 THR A N 1
ATOM 800 C CA . THR A 1 108 ? -1.724 9.103 6.900 1.00 90.62 108 THR A CA 1
ATOM 801 C C . THR A 1 108 ? -2.848 8.120 6.641 1.00 90.62 108 THR A C 1
ATOM 803 O O . THR A 1 108 ? -3.177 7.827 5.496 1.00 90.62 108 THR A O 1
ATOM 806 N N . GLU A 1 109 ? -3.467 7.635 7.712 1.00 88.88 109 GLU A N 1
ATOM 807 C CA . GLU A 1 109 ? -4.703 6.865 7.608 1.00 88.88 109 GLU A CA 1
ATOM 808 C C . GLU A 1 109 ? -5.782 7.733 6.956 1.00 88.88 109 GLU A C 1
ATOM 810 O O . GLU A 1 109 ? -6.104 8.831 7.426 1.00 88.88 109 GLU A O 1
ATOM 815 N N . ARG A 1 110 ? -6.341 7.250 5.847 1.00 83.44 110 ARG A N 1
ATOM 816 C CA . ARG A 1 110 ? -7.484 7.882 5.210 1.00 83.44 110 ARG A CA 1
ATOM 817 C C . ARG A 1 110 ? -8.670 7.691 6.141 1.00 83.44 110 ARG A C 1
ATOM 819 O O . ARG A 1 110 ? -8.964 6.578 6.576 1.00 83.44 110 ARG A O 1
ATOM 826 N N . ALA A 1 111 ? -9.368 8.785 6.437 1.00 67.69 111 ALA A N 1
ATOM 827 C CA . ALA A 1 111 ? -10.642 8.679 7.128 1.00 67.69 111 ALA A CA 1
ATOM 828 C C . ALA A 1 111 ? -11.533 7.709 6.334 1.00 67.69 111 ALA A C 1
ATOM 830 O O . ALA A 1 111 ? -11.558 7.814 5.100 1.00 67.69 111 ALA A O 1
ATOM 831 N N . PRO A 1 112 ? -12.249 6.778 6.993 1.00 57.53 112 PRO A N 1
ATOM 832 C CA . PRO A 1 112 ? -13.227 5.969 6.287 1.00 57.53 112 PRO A CA 1
ATOM 833 C C . PRO A 1 112 ? -14.119 6.931 5.509 1.00 57.53 112 PRO A C 1
ATOM 835 O O . PRO A 1 112 ? -14.520 7.967 6.054 1.00 57.53 112 PRO A O 1
ATOM 838 N N . VAL A 1 113 ? -14.377 6.630 4.232 1.00 50.97 113 VAL A N 1
ATOM 839 C CA . VAL A 1 113 ? -15.444 7.306 3.491 1.00 50.97 113 VAL A CA 1
ATOM 840 C C . VAL A 1 113 ? -16.672 7.140 4.363 1.00 50.97 113 VAL A C 1
ATOM 842 O O . VAL A 1 113 ? -17.214 6.043 4.483 1.00 50.97 113 VAL A O 1
ATOM 845 N N . ALA A 1 114 ? -17.037 8.203 5.076 1.00 41.16 114 ALA A N 1
ATOM 846 C CA . ALA A 1 114 ? -18.268 8.221 5.816 1.00 41.16 114 ALA A CA 1
ATOM 847 C C . ALA A 1 114 ? -19.326 7.905 4.764 1.00 41.16 114 ALA A C 1
ATOM 849 O O . ALA A 1 114 ? -19.482 8.668 3.809 1.00 41.16 114 ALA A O 1
ATOM 850 N N . CYS A 1 115 ? -19.998 6.759 4.900 1.00 37.94 115 CYS A N 1
ATOM 851 C CA . CYS A 1 115 ? -21.350 6.632 4.382 1.00 37.94 115 CYS A CA 1
ATOM 852 C C . CYS A 1 115 ? -22.037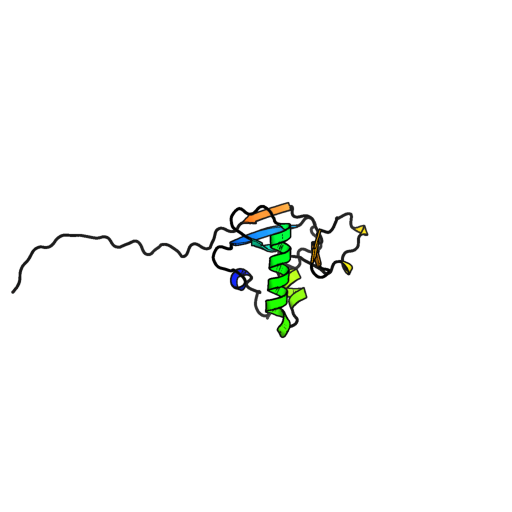 7.919 4.818 1.00 37.94 115 CYS A C 1
ATOM 854 O O . CYS A 1 115 ? -22.168 8.154 6.019 1.00 37.94 115 CYS A O 1
ATOM 856 N N . ASP A 1 116 ? -22.302 8.796 3.859 1.00 38.19 116 ASP A N 1
ATOM 857 C CA . ASP A 1 116 ? -22.786 10.138 4.110 1.00 38.19 116 ASP A CA 1
ATOM 858 C C . ASP A 1 116 ? -23.996 10.041 5.060 1.00 38.19 116 ASP A C 1
ATOM 860 O O . ASP A 1 116 ? -24.987 9.398 4.704 1.00 38.19 116 ASP A O 1
ATOM 864 N N . PRO A 1 117 ? -23.948 10.584 6.293 1.00 46.69 117 PRO A N 1
ATOM 865 C CA . PRO A 1 117 ? -25.114 10.599 7.163 1.00 46.69 117 PRO A CA 1
ATOM 866 C C . PRO A 1 117 ? -26.114 11.696 6.752 1.00 46.69 117 PRO A C 1
ATOM 868 O O . PRO A 1 117 ? -26.955 12.082 7.565 1.00 46.69 117 PRO A O 1
ATOM 871 N N . ALA A 1 118 ? -26.066 12.221 5.521 1.00 48.22 118 ALA A N 1
ATOM 872 C CA . ALA A 1 118 ? -27.098 13.093 4.969 1.00 48.22 118 ALA A CA 1
ATOM 873 C C . ALA A 1 118 ? -28.328 12.309 4.488 1.00 48.22 118 ALA A C 1
ATOM 875 O O . ALA A 1 118 ? -28.774 12.451 3.357 1.00 48.22 118 ALA A O 1
ATOM 876 N N . GLU A 1 119 ? -28.951 11.564 5.392 1.00 46.50 119 GLU A N 1
ATOM 877 C CA . GLU A 1 119 ? -30.411 11.554 5.457 1.00 46.50 119 GLU A CA 1
ATOM 878 C C . GLU A 1 119 ? -30.754 12.043 6.868 1.00 46.50 119 GLU A C 1
ATOM 880 O O . GLU A 1 119 ? -30.842 11.242 7.806 1.00 46.50 119 GLU A O 1
ATOM 885 N N . PRO A 1 120 ? -30.862 13.371 7.078 1.00 48.75 120 PRO A N 1
ATOM 886 C CA . PRO A 1 120 ? -31.333 13.891 8.347 1.00 48.75 120 PRO A CA 1
ATOM 887 C C . PRO A 1 120 ? -32.697 13.267 8.621 1.00 48.75 120 PRO A C 1
ATOM 889 O O . PRO A 1 120 ? -33.623 13.402 7.822 1.00 48.75 120 PRO A O 1
ATOM 892 N N . LEU A 1 121 ? -32.812 12.584 9.762 1.00 48.62 121 LEU A N 1
ATOM 893 C CA . LEU A 1 121 ? -34.085 12.170 10.336 1.00 48.62 121 LEU A CA 1
ATOM 894 C C . LEU A 1 121 ? -35.044 13.360 10.237 1.00 48.62 121 LEU A C 1
ATOM 896 O O . LEU A 1 121 ? -34.894 14.337 10.973 1.00 48.62 121 LEU A O 1
ATOM 900 N N . ASN A 1 122 ? -36.011 13.292 9.316 1.00 54.09 122 ASN A N 1
ATOM 901 C CA . ASN A 1 122 ? -37.100 14.253 9.238 1.00 54.09 122 ASN A CA 1
ATOM 902 C C . ASN A 1 122 ? -38.012 14.009 10.444 1.00 54.09 122 ASN A C 1
ATOM 904 O O . ASN A 1 122 ? -39.069 13.389 10.363 1.00 54.09 122 ASN A O 1
ATOM 908 N N . MET A 1 123 ? -37.540 14.466 11.595 1.00 51.34 123 MET A N 1
ATOM 909 C CA . MET A 1 123 ? -38.282 14.590 12.827 1.00 51.34 123 MET A CA 1
ATOM 910 C C . MET 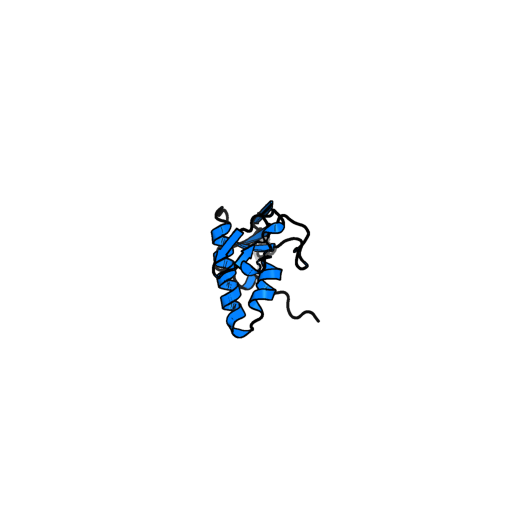A 1 123 ? -39.035 15.919 12.731 1.00 51.34 123 MET A C 1
ATOM 912 O O . MET A 1 123 ? -38.650 16.909 13.344 1.00 51.34 123 MET A O 1
ATOM 916 N N . THR A 1 124 ? -40.086 15.955 11.908 1.00 54.56 124 THR A N 1
ATOM 917 C CA . THR A 1 124 ? -41.010 17.092 11.879 1.00 54.56 124 THR A CA 1
ATOM 918 C C . THR A 1 124 ? -42.411 16.635 12.269 1.00 54.56 124 THR A C 1
ATOM 920 O O . THR A 1 124 ? -43.126 16.011 11.493 1.00 54.56 124 THR A O 1
ATOM 923 N N . ASP A 1 125 ? -42.744 17.022 13.499 1.00 45.38 125 ASP A N 1
ATOM 924 C CA . ASP A 1 125 ? -44.062 17.387 14.017 1.00 45.38 125 ASP A CA 1
ATOM 925 C C . ASP A 1 125 ? -45.055 16.289 14.435 1.00 45.38 125 ASP A C 1
ATOM 927 O O . ASP A 1 125 ? -45.836 15.731 13.667 1.00 45.38 125 ASP A O 1
ATOM 931 N N . ALA A 1 126 ? -45.109 16.095 15.753 1.00 52.56 126 ALA A N 1
ATOM 932 C CA . ALA A 1 126 ? -46.340 15.746 16.433 1.00 52.56 126 ALA A CA 1
ATOM 933 C C . ALA A 1 126 ? -47.238 16.991 16.523 1.00 52.56 126 ALA A C 1
ATOM 935 O O . ALA A 1 126 ? -47.058 17.780 17.447 1.00 52.56 126 ALA A O 1
ATOM 936 N N . SER A 1 127 ? -48.227 17.139 15.636 1.00 61.62 127 SER A N 1
ATOM 937 C CA . SER A 1 127 ? -49.478 17.873 15.906 1.00 61.62 127 SER A CA 1
ATOM 938 C C . SER A 1 127 ? -50.474 17.810 14.742 1.00 61.62 127 SER A C 1
ATOM 940 O O . SER A 1 127 ? -50.411 18.598 13.810 1.00 61.62 127 SER A O 1
ATOM 942 N N . ALA A 1 128 ? -51.490 16.947 14.860 1.00 43.44 128 ALA A N 1
ATOM 943 C CA . ALA A 1 128 ? -52.870 17.299 14.499 1.00 43.44 128 ALA A CA 1
ATOM 944 C C . ALA A 1 128 ? -53.858 16.237 15.003 1.00 43.44 128 ALA A C 1
ATOM 946 O O . ALA A 1 128 ? -54.011 15.150 14.450 1.00 43.44 128 ALA A O 1
ATOM 947 N N . CYS A 1 129 ? -54.563 16.595 16.070 1.00 50.03 129 CYS A N 1
ATOM 948 C CA . CYS A 1 129 ? -55.787 15.955 16.519 1.00 50.03 129 CYS A CA 1
ATOM 949 C C . CYS A 1 129 ? -56.971 16.429 15.639 1.00 50.03 129 CYS A C 1
ATOM 951 O O . CYS A 1 129 ? -57.347 17.595 15.716 1.00 50.03 129 CYS A O 1
ATOM 953 N N . GLY A 1 130 ? -57.563 15.509 14.856 1.00 43.06 130 GLY A N 1
ATOM 954 C CA . GLY A 1 130 ? -58.971 15.487 14.390 1.00 43.06 130 GLY A CA 1
ATOM 955 C C . GLY A 1 130 ? -59.376 16.263 13.111 1.00 43.06 130 GLY A C 1
ATOM 956 O O . GLY A 1 130 ? -58.591 17.055 12.600 1.00 43.06 130 GLY A O 1
ATOM 957 N N . PRO A 1 131 ? -60.633 16.111 12.615 1.00 56.31 131 PRO A N 1
ATOM 958 C CA . PRO A 1 131 ? -61.570 14.999 12.786 1.00 56.31 131 PRO A CA 1
ATOM 959 C C . PRO A 1 131 ? -61.978 14.303 11.464 1.00 56.31 131 PRO A C 1
ATOM 961 O O . PRO A 1 131 ? -61.908 14.845 10.364 1.00 56.31 131 PRO A O 1
ATOM 964 N N . ILE A 1 132 ? -62.474 13.084 11.657 1.00 50.75 132 ILE A N 1
ATOM 965 C CA . ILE A 1 132 ? -63.336 12.285 10.780 1.00 50.75 132 ILE A CA 1
ATOM 966 C C . ILE A 1 132 ? -64.448 13.099 10.096 1.00 50.75 132 ILE A C 1
ATOM 968 O O . ILE A 1 132 ? -65.102 13.934 10.729 1.00 50.75 132 ILE A O 1
ATOM 972 N N . ARG A 1 133 ? -64.717 12.786 8.826 1.00 49.94 133 ARG A N 1
ATOM 973 C CA . ARG A 1 133 ? -65.967 13.131 8.149 1.00 49.94 133 ARG A CA 1
ATOM 974 C C . ARG A 1 133 ? -66.440 11.981 7.275 1.00 49.94 133 ARG A C 1
ATOM 976 O O . ARG A 1 133 ? -65.565 11.327 6.670 1.00 49.94 133 ARG A O 1
#

Secondary structure (DSSP, 8-state):
-------GGGGPPTT-EEEEEEES-SS--TT-SSEEEEE-TT---HHHHHHHHHHHHHHHHTTTS-HHHHHHHHH--EEGGGS-GGGS---EE-GGGEEESS-EEEEEEPPP------S--------------

Organism: NCBI:txid1437607

Foldseek 3Di:
DPPDDDDLVVLDDPQKFKKKWAFPDPPQCLPPRIAIFIDHVPDPPVQVRLQVRLVSLCVVCVPPPCSQVNCCNHHVKHALVPADPVPVADWADYPPRITHNGDIPDIGTDDPPPPPPPPPPPPDDDDDDDDDD

pLDDT: mean 76.82, std 17.32, range [36.22, 94.25]

Radius of gyration: 21.85 Å; chains: 1; bounding box: 90×33×39 Å

Sequence (133 aa):
MKDADFDISTLLYEGEAIADYTLTGMGTNWGSPVYQCVTQPGSTDIHSALEETLHRIIDARIDTGDADDVLAETMGVVRADSIDAEDGVTPIDLDLGYALPGAITSFTERAPVACDPAEPLNMTDASACGPIR